Protein AF-A0A1Q9PU06-F1 (afdb_monomer_lite)

Radius of gyration: 17.42 Å; chains: 1; bounding box: 31×44×48 Å

pLDDT: mean 71.35, std 16.8, range [40.81, 91.44]

Foldseek 3Di:
DDDDDDPPPDDDPPPDDDDQWDQDPNFIFGADPNDTDAAWDQDPNDIWHHHPVRTTDDDDD

Secondary structure (DSSP, 8-state):
------------GGGSS---EEEETTEEEEEETTEEP-EEEEETTEEEEE-TTSBEE----

Structure (mmCIF, N/CA/C/O backbone):
data_AF-A0A1Q9PU06-F1
#
_entry.id   AF-A0A1Q9PU06-F1
#
loop_
_atom_site.group_PDB
_atom_site.id
_atom_site.type_symbol
_atom_site.label_atom_id
_atom_site.label_alt_id
_atom_site.label_comp_id
_atom_site.label_asym_id
_atom_site.label_entity_id
_atom_site.label_seq_id
_atom_site.pdbx_PDB_ins_code
_atom_site.Cartn_x
_atom_site.Cartn_y
_atom_site.Cartn_z
_atom_site.occupancy
_atom_site.B_iso_or_equiv
_atom_site.auth_seq_id
_atom_site.auth_comp_id
_atom_site.auth_asym_id
_atom_site.auth_atom_id
_atom_site.pdbx_PDB_model_num
ATOM 1 N N . MET A 1 1 ? 12.914 33.678 -37.570 1.00 43.22 1 MET A N 1
ATOM 2 C CA . MET A 1 1 ? 13.393 32.368 -38.057 1.00 43.22 1 MET A CA 1
ATOM 3 C C . MET A 1 1 ? 13.600 31.472 -36.836 1.00 43.22 1 MET A C 1
ATOM 5 O O . MET A 1 1 ? 14.245 31.919 -35.900 1.00 43.22 1 MET A O 1
ATOM 9 N N . ALA A 1 2 ? 12.938 30.314 -36.816 1.00 40.81 2 ALA A N 1
ATOM 10 C CA . ALA A 1 2 ? 12.836 29.301 -35.748 1.00 40.81 2 ALA A CA 1
ATOM 11 C C . ALA A 1 2 ? 14.200 28.697 -35.322 1.00 40.81 2 ALA A C 1
ATOM 13 O O . ALA A 1 2 ? 15.158 28.838 -36.069 1.00 40.81 2 ALA A O 1
ATOM 14 N N . ALA A 1 3 ? 14.409 27.974 -34.217 1.00 43.69 3 ALA A N 1
ATOM 15 C CA . ALA A 1 3 ? 13.625 27.540 -33.057 1.00 43.69 3 ALA A CA 1
ATOM 16 C C . ALA A 1 3 ? 14.635 27.143 -31.955 1.00 43.69 3 ALA A C 1
ATOM 18 O O . ALA A 1 3 ? 15.695 26.601 -32.262 1.00 43.69 3 ALA A O 1
ATOM 19 N N . PHE A 1 4 ? 14.302 27.357 -30.679 1.00 42.38 4 PHE A N 1
ATOM 20 C CA . PHE A 1 4 ? 15.022 26.738 -29.563 1.00 42.38 4 PHE A CA 1
ATOM 21 C C . PHE A 1 4 ? 14.388 25.373 -29.273 1.00 42.38 4 PHE A C 1
ATOM 23 O O . PHE A 1 4 ? 13.225 25.297 -28.877 1.00 42.38 4 PHE A O 1
ATOM 30 N N . PHE A 1 5 ? 15.136 24.291 -29.482 1.00 47.16 5 PHE A N 1
ATOM 31 C CA . PHE A 1 5 ? 14.716 22.949 -29.089 1.00 47.16 5 PHE A CA 1
ATOM 32 C C . PHE A 1 5 ? 14.853 22.808 -27.573 1.00 47.16 5 PHE A C 1
ATOM 34 O O . PHE A 1 5 ? 15.940 22.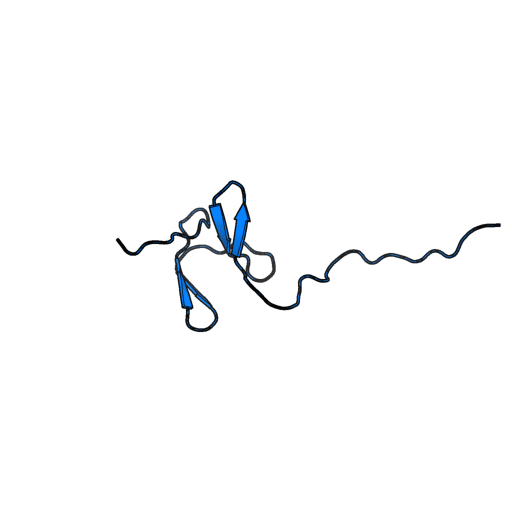567 -27.057 1.00 47.16 5 PHE A O 1
ATOM 41 N N . ILE A 1 6 ? 13.746 22.959 -26.850 1.00 53.78 6 ILE A N 1
ATOM 42 C CA . ILE A 1 6 ? 13.662 22.481 -25.471 1.00 53.78 6 ILE A CA 1
ATOM 43 C C . ILE A 1 6 ? 13.276 21.007 -25.560 1.00 53.78 6 ILE A C 1
ATOM 45 O O . ILE A 1 6 ? 12.137 20.670 -25.884 1.00 53.78 6 ILE A O 1
ATOM 49 N N . THR A 1 7 ? 14.226 20.113 -25.304 1.00 51.38 7 THR A N 1
ATOM 50 C CA . THR A 1 7 ? 13.940 18.696 -25.077 1.00 51.38 7 THR A CA 1
ATOM 51 C C . THR A 1 7 ? 13.122 18.584 -23.792 1.00 51.38 7 THR A C 1
ATOM 53 O O . THR A 1 7 ? 13.650 18.660 -22.684 1.00 51.38 7 THR A O 1
ATOM 56 N N . PHE A 1 8 ? 11.805 18.435 -23.926 1.00 53.56 8 PHE A N 1
ATOM 57 C CA . PHE A 1 8 ? 10.950 18.046 -22.812 1.00 53.56 8 PHE A CA 1
ATOM 58 C C . PHE A 1 8 ? 11.277 16.594 -22.446 1.00 53.56 8 PHE A C 1
ATOM 60 O O . PHE A 1 8 ? 10.796 15.662 -23.090 1.00 53.56 8 PHE A O 1
ATOM 67 N N . TYR A 1 9 ? 12.082 16.387 -21.401 1.00 51.09 9 TYR A N 1
ATOM 68 C CA . TYR A 1 9 ? 12.106 15.103 -20.705 1.00 51.09 9 TYR A CA 1
ATOM 69 C C . TYR A 1 9 ? 10.756 14.937 -20.005 1.00 51.09 9 TYR A C 1
ATOM 71 O O . TYR A 1 9 ? 10.485 15.517 -18.953 1.00 51.09 9 TYR A O 1
ATOM 79 N N . GLY A 1 10 ? 9.863 14.208 -20.666 1.00 58.22 10 GLY A N 1
ATOM 80 C CA . GLY A 1 10 ? 8.559 13.856 -20.139 1.00 58.22 10 GLY A CA 1
ATOM 81 C C . GLY A 1 10 ? 8.669 12.979 -18.892 1.00 58.22 10 GLY A C 1
ATOM 82 O O . GLY A 1 10 ? 9.397 11.991 -18.871 1.00 58.22 10 GLY A O 1
ATOM 83 N N . THR A 1 11 ? 7.828 13.315 -17.910 1.00 51.91 11 THR A N 1
ATOM 84 C CA . THR A 1 11 ? 7.501 12.567 -16.681 1.00 51.91 11 THR A CA 1
ATOM 85 C C . THR A 1 11 ? 8.642 12.541 -15.648 1.00 51.91 11 THR A C 1
ATOM 87 O O . THR A 1 11 ? 9.728 12.051 -15.890 1.00 51.91 11 THR A O 1
ATOM 90 N N . ASN A 1 12 ? 8.495 13.072 -14.438 1.00 50.19 12 ASN A N 1
ATOM 91 C CA . ASN A 1 12 ? 7.472 12.683 -13.482 1.00 50.19 12 ASN A CA 1
ATOM 92 C C . ASN A 1 12 ? 7.357 13.743 -12.373 1.00 50.19 12 ASN A C 1
ATOM 94 O O . ASN A 1 12 ? 8.130 13.746 -11.420 1.00 50.19 12 ASN A O 1
ATOM 98 N N . LYS A 1 13 ? 6.319 14.584 -12.420 1.00 42.78 13 LYS A N 1
ATOM 99 C CA . LYS A 1 13 ? 5.857 15.324 -11.228 1.00 42.78 13 LYS A CA 1
ATOM 100 C C . LYS A 1 13 ? 5.150 14.415 -10.201 1.00 42.78 13 LYS A C 1
ATOM 102 O O . LYS A 1 13 ? 4.670 14.904 -9.187 1.00 42.78 13 LYS A O 1
ATOM 107 N N . TYR A 1 14 ? 5.112 13.099 -10.432 1.00 46.47 14 TYR A N 1
ATOM 108 C CA . TYR A 1 14 ? 4.375 12.119 -9.627 1.00 46.47 14 TYR A CA 1
ATOM 109 C C . TYR A 1 14 ? 5.234 11.318 -8.640 1.00 46.47 14 TYR A C 1
ATOM 111 O O . TYR A 1 14 ? 4.791 10.285 -8.150 1.00 46.47 14 TYR A O 1
ATOM 119 N N . GLN A 1 15 ? 6.451 11.763 -8.318 1.00 49.06 15 GLN A N 1
ATOM 120 C CA . GLN A 1 15 ? 7.216 11.151 -7.220 1.00 49.06 15 GLN A CA 1
ATOM 121 C C . GLN A 1 15 ? 6.966 11.796 -5.855 1.00 49.06 15 GLN A C 1
ATOM 123 O O . GLN A 1 15 ? 7.579 11.392 -4.872 1.00 49.06 15 GLN A O 1
ATOM 128 N N . ILE A 1 16 ? 6.061 12.773 -5.747 1.00 50.66 16 ILE A N 1
ATOM 129 C CA . ILE A 1 16 ? 5.867 13.483 -4.484 1.00 50.66 16 ILE A CA 1
ATOM 130 C C . ILE A 1 16 ? 4.421 13.320 -4.012 1.00 50.66 16 ILE A C 1
ATOM 132 O O . ILE A 1 16 ? 3.540 14.093 -4.371 1.00 50.66 16 ILE A O 1
ATOM 136 N N . LYS A 1 17 ? 4.268 12.338 -3.107 1.00 49.84 17 LYS A N 1
ATOM 137 C CA . LYS A 1 17 ? 3.456 12.445 -1.881 1.00 49.84 17 LYS A CA 1
ATOM 138 C C . LYS A 1 17 ? 1.974 12.035 -1.970 1.00 49.84 17 LYS A C 1
ATOM 140 O O . LYS A 1 17 ? 1.113 12.867 -1.743 1.00 49.84 17 LYS A O 1
ATOM 145 N N . TYR A 1 18 ? 1.756 10.721 -2.141 1.00 43.44 18 TYR A N 1
ATOM 146 C CA . TYR A 1 18 ? 0.590 9.898 -1.725 1.00 43.44 18 TYR A CA 1
ATOM 147 C C . TYR A 1 18 ? -0.818 10.290 -2.256 1.00 43.44 18 TYR A C 1
ATOM 149 O O . TYR A 1 18 ? -1.095 11.464 -2.464 1.00 43.44 18 TYR A O 1
ATOM 157 N N . PRO A 1 19 ? -1.760 9.336 -2.439 1.00 59.84 19 PRO A N 1
ATOM 158 C CA . PRO A 1 19 ? -1.747 7.943 -2.006 1.00 59.84 19 PRO A CA 1
ATOM 159 C C . PRO A 1 19 ? -1.388 6.969 -3.124 1.00 59.84 19 PRO A C 1
ATOM 161 O O . PRO A 1 19 ? -1.644 7.181 -4.302 1.00 59.84 19 PRO A O 1
ATOM 164 N N . ILE A 1 20 ? -0.828 5.842 -2.702 1.00 70.88 20 ILE A N 1
ATOM 165 C CA . ILE A 1 20 ? -0.389 4.725 -3.539 1.00 70.88 20 ILE A CA 1
ATOM 166 C C . ILE A 1 20 ? -1.593 4.028 -4.217 1.00 70.88 20 ILE A C 1
ATOM 168 O O . ILE A 1 20 ? -1.429 3.110 -5.010 1.00 70.88 20 ILE A O 1
ATOM 172 N N . LEU A 1 21 ? -2.814 4.486 -3.931 1.00 74.56 21 LEU A N 1
ATOM 173 C CA . LEU A 1 21 ? -4.070 3.965 -4.438 1.00 74.56 21 LEU A CA 1
ATOM 174 C C . LEU A 1 21 ? -4.546 4.751 -5.663 1.00 74.56 21 LEU A C 1
ATOM 176 O O . LEU A 1 21 ? -4.717 5.967 -5.616 1.00 74.56 21 LEU A O 1
ATOM 180 N N . LYS A 1 22 ? -4.820 4.030 -6.744 1.00 82.12 22 LYS A N 1
ATOM 181 C CA . LYS A 1 22 ? -5.339 4.535 -8.011 1.00 82.12 22 LYS A CA 1
ATOM 182 C C . LYS A 1 22 ? -6.728 3.956 -8.260 1.00 82.12 22 LYS A C 1
ATOM 184 O O . LYS A 1 22 ? -6.900 2.742 -8.200 1.00 82.12 22 LYS A O 1
ATOM 189 N N . LEU A 1 23 ? -7.707 4.810 -8.548 1.00 81.88 23 LEU A N 1
ATOM 190 C CA . LEU A 1 23 ? -9.043 4.380 -8.957 1.00 81.88 23 LEU A CA 1
ATOM 191 C C . LEU A 1 23 ? -9.040 4.095 -10.466 1.00 81.88 23 LEU A C 1
ATOM 193 O O . LEU A 1 23 ? -8.830 5.000 -11.269 1.00 81.88 23 LEU A O 1
ATOM 197 N N . GLU A 1 24 ? -9.283 2.847 -10.853 1.00 81.56 24 GLU A N 1
ATOM 198 C CA . GLU A 1 24 ? -9.455 2.428 -12.245 1.00 81.56 24 GLU A CA 1
ATOM 199 C C . GLU A 1 24 ? -10.768 1.651 -12.368 1.00 81.56 24 GLU A C 1
ATOM 201 O O . GLU A 1 24 ? -10.998 0.683 -11.648 1.00 81.56 24 GLU A O 1
ATOM 206 N N . ASN A 1 25 ? -11.652 2.072 -13.278 1.00 84.69 25 ASN A N 1
ATOM 207 C CA . ASN A 1 25 ? -12.918 1.384 -13.561 1.00 84.69 25 ASN A CA 1
ATOM 208 C C . ASN A 1 25 ? -13.795 1.115 -12.311 1.00 84.69 25 ASN A C 1
ATOM 210 O O . ASN A 1 25 ? -14.361 0.034 -12.154 1.00 84.69 25 ASN A O 1
ATOM 214 N N . GLY A 1 26 ? 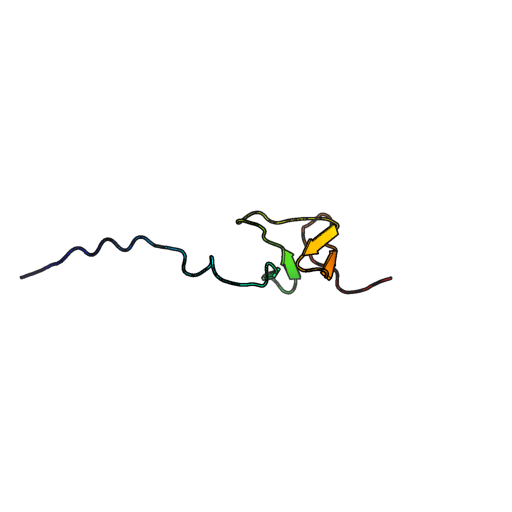-13.848 2.077 -11.381 1.00 84.25 26 GLY A N 1
ATOM 215 C CA . GLY A 1 26 ? -14.594 1.954 -10.120 1.00 84.25 26 GLY A CA 1
ATOM 216 C C . GLY A 1 26 ? -13.924 1.079 -9.053 1.00 84.25 26 GLY A C 1
ATOM 217 O O . GLY A 1 26 ? -14.521 0.823 -8.012 1.00 84.25 26 GLY A O 1
ATOM 218 N N . LYS A 1 27 ? -12.690 0.623 -9.288 1.00 86.12 27 LYS A N 1
ATOM 219 C CA . LYS A 1 27 ? -11.920 -0.233 -8.380 1.00 86.12 27 LYS A CA 1
ATOM 220 C C . LYS A 1 27 ? -10.634 0.459 -7.947 1.00 86.12 27 LYS A C 1
ATOM 222 O O . LYS A 1 27 ? -9.981 1.128 -8.742 1.00 86.12 27 LYS A O 1
ATOM 227 N N . TRP A 1 28 ? -10.266 0.302 -6.683 1.00 85.56 28 TRP A N 1
ATOM 228 C CA . TRP A 1 28 ? -9.052 0.892 -6.121 1.00 85.56 28 TRP A CA 1
ATOM 229 C C . TRP A 1 28 ? -7.876 -0.077 -6.255 1.00 85.56 28 TRP A C 1
ATOM 231 O O . TRP A 1 28 ? -8.023 -1.247 -5.935 1.00 85.56 28 TRP A O 1
ATOM 241 N N . TYR A 1 29 ? -6.714 0.396 -6.699 1.00 85.50 29 TYR A N 1
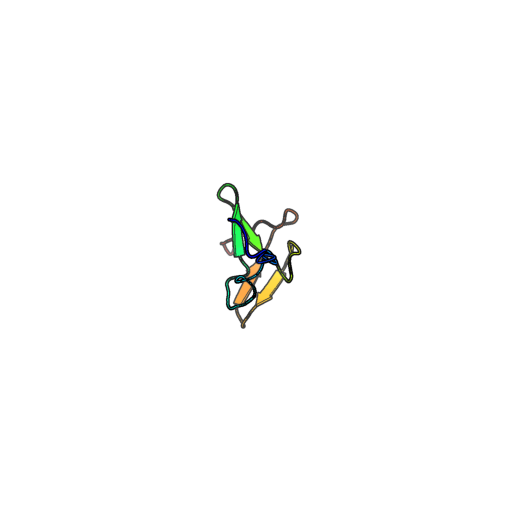ATOM 242 C CA . TYR A 1 29 ? -5.513 -0.414 -6.934 1.00 85.50 29 TYR A CA 1
ATOM 243 C C . TYR A 1 29 ? -4.292 0.214 -6.281 1.00 85.50 29 TYR A C 1
ATOM 245 O O . TYR A 1 29 ? -4.086 1.412 -6.421 1.00 85.50 29 TYR A O 1
ATOM 253 N N . PHE A 1 30 ? -3.437 -0.574 -5.634 1.00 84.31 30 PHE A N 1
ATOM 254 C CA . PHE A 1 30 ? -2.230 -0.056 -4.984 1.00 84.31 30 PHE A CA 1
ATOM 255 C C . PHE A 1 30 ? -0.995 -0.197 -5.889 1.00 84.31 30 PHE A C 1
ATOM 257 O O . PHE A 1 30 ? -0.692 -1.297 -6.341 1.00 84.31 30 PHE A O 1
ATOM 264 N N . TYR A 1 31 ? -0.261 0.889 -6.142 1.00 82.25 31 TYR A N 1
ATOM 265 C CA . TYR A 1 31 ? 0.894 0.965 -7.047 1.00 82.25 31 TYR A CA 1
ATOM 266 C C . TYR A 1 31 ? 2.178 1.413 -6.347 1.00 82.25 31 TYR A C 1
ATOM 268 O O . TYR A 1 31 ? 2.486 2.600 -6.278 1.00 82.25 31 TYR A O 1
ATOM 276 N N . LYS A 1 32 ? 3.003 0.470 -5.896 1.00 77.06 32 LYS A N 1
ATOM 277 C CA . LYS A 1 32 ? 4.290 0.789 -5.264 1.00 77.06 32 LYS A CA 1
ATOM 278 C C . LYS A 1 32 ? 5.397 0.833 -6.317 1.00 77.06 32 LYS A C 1
ATOM 280 O O . LYS A 1 32 ? 5.666 -0.175 -6.961 1.00 77.06 32 LYS A O 1
ATOM 285 N N . GLY A 1 33 ? 6.021 1.996 -6.520 1.00 73.88 33 GLY A N 1
ATOM 286 C CA . GLY A 1 33 ? 7.127 2.146 -7.481 1.00 73.88 33 GLY A CA 1
ATOM 287 C C . GLY A 1 33 ? 6.748 1.820 -8.933 1.00 73.88 33 GLY A C 1
ATOM 288 O O . GLY A 1 33 ? 7.579 1.329 -9.685 1.00 73.88 33 GLY A O 1
ATOM 289 N N . GLY A 1 34 ? 5.482 2.033 -9.311 1.00 75.75 34 GLY A N 1
ATOM 290 C CA . GLY A 1 34 ? 4.950 1.680 -10.634 1.00 75.75 34 GLY A CA 1
ATOM 291 C C . GLY A 1 34 ? 4.428 0.244 -10.759 1.00 75.75 34 GLY A C 1
ATOM 292 O O . GLY A 1 34 ? 3.833 -0.092 -11.779 1.00 75.75 34 GLY A O 1
ATOM 293 N N . VAL A 1 35 ? 4.572 -0.589 -9.724 1.00 79.56 35 VAL A N 1
ATOM 294 C CA . VAL A 1 35 ? 4.118 -1.987 -9.730 1.00 79.56 35 VAL A CA 1
ATOM 295 C C . VAL A 1 35 ? 2.823 -2.138 -8.937 1.00 79.56 35 VAL A C 1
ATOM 297 O O . VAL A 1 35 ? 2.756 -1.757 -7.764 1.00 79.56 35 VAL A O 1
ATOM 300 N N . ARG A 1 36 ? 1.806 -2.750 -9.555 1.00 84.44 36 ARG A N 1
ATOM 301 C CA . ARG A 1 36 ? 0.541 -3.091 -8.890 1.00 84.44 36 ARG A CA 1
ATOM 302 C C . ARG A 1 36 ? 0.788 -4.149 -7.811 1.00 84.44 36 ARG A C 1
ATOM 304 O O . ARG A 1 36 ? 1.362 -5.196 -8.090 1.00 84.44 36 ARG A O 1
ATOM 311 N N . GLN A 1 37 ? 0.362 -3.866 -6.590 1.00 86.94 37 GLN A N 1
ATOM 312 C CA . GLN A 1 37 ? 0.517 -4.748 -5.439 1.00 86.94 37 GLN A CA 1
ATOM 313 C C . GLN A 1 37 ? -0.770 -5.540 -5.171 1.00 86.94 37 GLN A C 1
ATOM 315 O O . GLN A 1 37 ? -1.864 -5.121 -5.549 1.00 86.94 37 GLN A O 1
ATOM 320 N N . THR A 1 38 ? -0.626 -6.685 -4.505 1.00 91.44 38 THR A N 1
ATOM 321 C CA . THR A 1 38 ? -1.721 -7.587 -4.111 1.00 91.44 38 THR A CA 1
ATOM 322 C C . THR A 1 38 ? -1.519 -8.038 -2.662 1.00 91.44 38 THR A C 1
ATOM 324 O O . THR A 1 38 ? -0.408 -7.949 -2.138 1.00 91.44 38 THR A O 1
ATOM 327 N N . GLY A 1 39 ? -2.576 -8.518 -2.005 1.00 89.12 39 GLY A N 1
ATOM 328 C CA . GLY A 1 39 ? -2.515 -8.997 -0.625 1.00 89.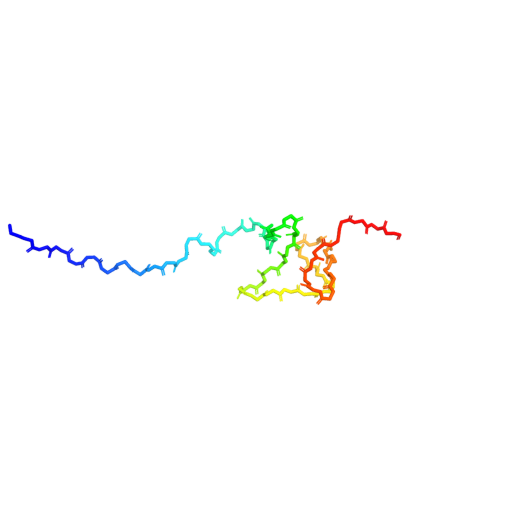12 39 GLY A CA 1
ATOM 329 C C . GLY A 1 39 ? -2.506 -7.881 0.421 1.00 89.12 39 GLY A C 1
ATOM 330 O O . GLY A 1 39 ? -3.039 -6.793 0.207 1.00 89.12 39 GLY A O 1
ATOM 331 N N . TRP A 1 40 ? -1.937 -8.177 1.589 1.00 86.69 40 TRP A N 1
ATOM 332 C CA . TRP A 1 40 ? -1.875 -7.24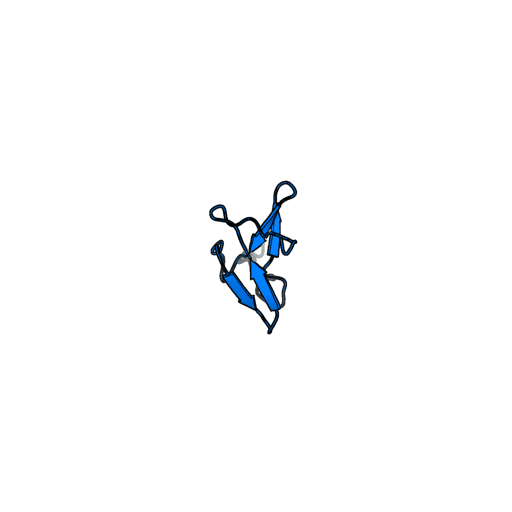8 2.714 1.00 86.69 40 TRP A CA 1
ATOM 333 C C . TRP A 1 40 ? -0.748 -6.238 2.550 1.00 86.69 40 TRP A C 1
ATOM 335 O O . TRP A 1 40 ? 0.411 -6.602 2.361 1.00 86.69 40 TRP A O 1
ATOM 345 N N . ILE A 1 41 ? -1.088 -4.963 2.690 1.00 85.62 41 ILE A N 1
ATOM 346 C CA . ILE A 1 41 ? -0.142 -3.862 2.604 1.00 85.62 41 ILE A CA 1
ATOM 347 C C . ILE A 1 41 ? -0.250 -3.002 3.844 1.00 85.62 41 ILE A C 1
ATOM 349 O O . ILE A 1 41 ? -1.307 -2.455 4.145 1.00 85.62 41 ILE A O 1
ATOM 353 N N . LEU A 1 42 ? 0.879 -2.852 4.525 1.00 83.31 42 LEU A N 1
ATOM 354 C CA . LEU A 1 42 ? 1.059 -1.883 5.589 1.00 83.31 42 LEU A CA 1
ATOM 355 C C . LEU A 1 42 ? 1.741 -0.646 5.004 1.00 83.31 42 LEU A C 1
ATOM 357 O O . LEU A 1 42 ? 2.904 -0.707 4.603 1.00 83.31 42 LEU A O 1
ATOM 361 N N . ASP A 1 43 ? 1.020 0.468 4.956 1.00 81.38 43 ASP A N 1
ATOM 362 C CA . ASP A 1 43 ? 1.552 1.759 4.525 1.00 81.38 43 ASP A CA 1
ATOM 363 C C . ASP A 1 43 ? 1.211 2.833 5.556 1.00 81.38 43 ASP A C 1
ATOM 365 O O . ASP A 1 43 ? 0.055 2.982 5.951 1.00 81.38 43 ASP A O 1
ATOM 369 N N . SER A 1 44 ? 2.232 3.547 6.039 1.00 80.19 44 SER A N 1
ATOM 370 C CA . SER A 1 44 ? 2.099 4.592 7.066 1.00 80.19 44 SER A CA 1
ATOM 371 C C . SER A 1 44 ? 1.177 4.204 8.237 1.00 80.19 44 SER A C 1
ATOM 373 O O . SER A 1 44 ? 0.308 4.975 8.641 1.00 80.19 44 SER A O 1
ATOM 375 N N . ASN A 1 45 ? 1.372 2.998 8.783 1.00 82.69 45 ASN A N 1
ATOM 376 C CA . ASN A 1 45 ? 0.607 2.449 9.910 1.00 82.69 45 ASN A CA 1
ATOM 377 C C . ASN A 1 45 ? -0.884 2.166 9.620 1.00 82.69 45 ASN A C 1
ATOM 379 O O . ASN A 1 45 ? -1.679 1.994 10.542 1.00 82.69 45 ASN A O 1
ATOM 383 N N . LYS A 1 46 ? -1.271 2.113 8.342 1.00 82.69 46 LYS A N 1
ATOM 384 C CA . LYS A 1 46 ? -2.599 1.702 7.884 1.00 82.69 46 LYS A CA 1
ATOM 385 C C . LYS A 1 46 ? -2.490 0.416 7.083 1.00 82.69 46 LYS A C 1
ATOM 387 O O . LYS A 1 46 ? -1.597 0.269 6.248 1.00 82.69 46 LYS A O 1
ATOM 392 N N . TRP A 1 47 ? -3.419 -0.494 7.337 1.00 82.69 47 TRP A N 1
ATOM 393 C CA . TRP A 1 47 ? -3.539 -1.727 6.576 1.00 82.69 47 TRP A CA 1
ATOM 394 C C . TRP A 1 47 ? -4.513 -1.550 5.421 1.00 82.69 47 TRP A C 1
ATOM 396 O O . TRP A 1 47 ? -5.626 -1.054 5.594 1.00 82.69 47 TRP A O 1
ATOM 406 N N . TYR A 1 48 ? -4.083 -2.000 4.253 1.00 84.75 48 TYR A N 1
ATOM 407 C CA . TYR A 1 48 ? -4.876 -2.090 3.042 1.00 84.75 48 TYR A CA 1
ATOM 408 C C . TYR A 1 48 ? -4.836 -3.541 2.579 1.00 84.75 48 TYR A C 1
ATOM 410 O O . TYR A 1 48 ? -3.758 -4.119 2.446 1.00 84.75 48 TYR A O 1
ATOM 418 N N . PHE A 1 49 ? -5.999 -4.137 2.341 1.00 85.88 49 PHE A N 1
ATOM 419 C CA . PHE A 1 49 ? -6.082 -5.473 1.767 1.00 85.88 49 PHE A CA 1
ATOM 420 C C . PHE A 1 49 ? -6.458 -5.364 0.295 1.00 85.88 49 PHE A C 1
ATOM 422 O O . PHE A 1 49 ? -7.470 -4.751 -0.045 1.00 85.88 49 PHE A O 1
ATOM 429 N N . LEU A 1 50 ? -5.643 -5.951 -0.576 1.00 88.44 50 LEU A N 1
ATOM 430 C CA . LEU A 1 50 ? -5.928 -6.085 -1.998 1.00 88.44 50 LEU A CA 1
ATOM 431 C C . LEU A 1 50 ? -6.187 -7.546 -2.338 1.00 88.44 50 LEU A C 1
ATOM 433 O O . LEU A 1 50 ? -5.466 -8.439 -1.892 1.00 88.44 50 LEU A O 1
ATOM 437 N N . ASP A 1 51 ? -7.205 -7.782 -3.158 1.00 87.50 51 ASP A N 1
ATOM 438 C CA . ASP A 1 51 ? -7.516 -9.114 -3.658 1.00 87.50 51 ASP A CA 1
ATOM 439 C C . ASP A 1 51 ? -6.400 -9.650 -4.582 1.00 87.50 51 ASP A C 1
ATOM 441 O O . ASP A 1 51 ? -5.417 -8.970 -4.904 1.00 87.50 51 ASP A O 1
ATOM 445 N N . LYS A 1 52 ? -6.567 -10.888 -5.059 1.00 87.00 52 LYS A N 1
ATOM 446 C CA . LYS A 1 52 ? -5.631 -11.517 -6.009 1.00 87.00 52 LYS A CA 1
ATOM 447 C C . LYS A 1 52 ? -5.494 -10.745 -7.331 1.00 87.00 52 LYS A C 1
ATOM 449 O O . LYS A 1 52 ? -4.507 -10.927 -8.035 1.00 87.00 52 LYS A O 1
ATOM 454 N N . ASN A 1 53 ? -6.460 -9.891 -7.664 1.00 85.44 53 ASN A N 1
ATOM 455 C CA . ASN A 1 53 ? -6.473 -9.055 -8.863 1.00 85.44 53 ASN A CA 1
ATOM 456 C C . ASN A 1 53 ? -5.879 -7.652 -8.613 1.00 85.44 53 ASN A C 1
ATOM 458 O O . ASN A 1 53 ? -5.786 -6.843 -9.543 1.00 85.44 53 ASN A O 1
ATOM 462 N N . GLY A 1 54 ? -5.476 -7.352 -7.373 1.00 86.31 54 GLY A N 1
ATOM 463 C CA . GLY A 1 54 ? -4.945 -6.060 -6.947 1.00 86.31 54 GLY A CA 1
ATOM 464 C C . GLY A 1 54 ? -6.015 -5.015 -6.651 1.00 86.31 54 GLY A C 1
ATOM 465 O O . GLY A 1 54 ? -5.695 -3.834 -6.625 1.00 86.31 54 GLY A O 1
ATOM 466 N N . VAL A 1 55 ? -7.268 -5.424 -6.455 1.00 88.88 55 VAL A N 1
ATOM 467 C CA . VAL A 1 55 ? -8.395 -4.562 -6.093 1.00 88.88 55 VAL A CA 1
ATOM 468 C C . VAL A 1 55 ? -8.470 -4.446 -4.578 1.00 88.88 55 VAL A C 1
ATOM 470 O O . VAL A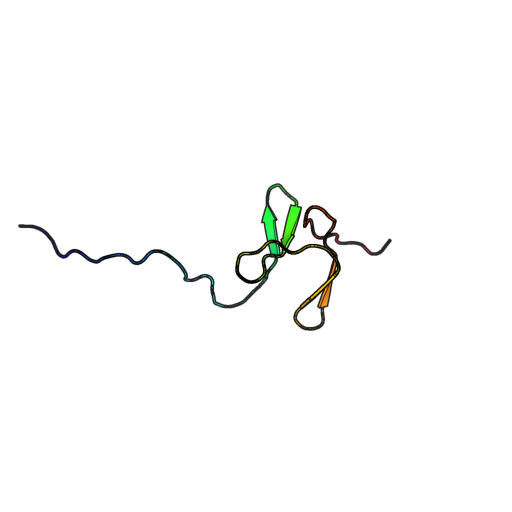 1 55 ? -8.707 -5.433 -3.880 1.00 88.88 55 VAL A O 1
ATOM 473 N N . MET A 1 56 ? -8.300 -3.233 -4.069 1.00 87.81 56 MET A N 1
ATOM 474 C CA . MET A 1 56 ? -8.437 -2.910 -2.659 1.00 87.81 56 MET A CA 1
ATOM 475 C C . MET A 1 56 ? -9.866 -3.185 -2.196 1.00 87.81 56 MET A C 1
ATOM 477 O O . MET A 1 56 ? -10.835 -2.671 -2.757 1.00 87.81 56 MET A O 1
ATOM 481 N N . GLN A 1 57 ? -9.967 -3.990 -1.148 1.00 86.06 57 GLN A N 1
ATOM 482 C CA . GLN A 1 57 ? -11.205 -4.289 -0.454 1.00 86.06 57 GLN A CA 1
ATOM 483 C C . GLN A 1 57 ? -11.339 -3.334 0.731 1.00 86.06 57 GLN A C 1
ATOM 485 O O . GLN A 1 57 ? -10.437 -3.214 1.563 1.00 86.06 57 GLN A O 1
ATOM 490 N N . THR A 1 58 ? -12.471 -2.643 0.805 1.00 76.38 58 THR A N 1
ATOM 491 C CA . THR A 1 58 ? -12.851 -1.814 1.951 1.00 76.38 58 THR A CA 1
ATOM 492 C C . THR A 1 58 ? -13.982 -2.511 2.685 1.00 76.38 58 THR A C 1
ATOM 494 O O . THR A 1 58 ? -15.130 -2.447 2.256 1.00 76.38 58 THR A O 1
ATOM 497 N N . GLY A 1 59 ? -13.653 -3.204 3.767 1.00 63.84 59 GLY A N 1
ATOM 498 C CA . GLY A 1 59 ? -14.629 -3.931 4.566 1.00 63.84 59 GLY A CA 1
ATOM 499 C C . GLY A 1 59 ? -13.951 -5.061 5.315 1.00 63.84 59 GLY A C 1
ATOM 500 O O . GLY A 1 59 ? -13.312 -5.915 4.705 1.00 63.84 59 GLY A O 1
ATOM 501 N N . TRP A 1 60 ? -14.068 -5.033 6.637 1.00 58.19 60 TRP A N 1
ATOM 502 C CA . TRP A 1 60 ? -13.845 -6.215 7.454 1.00 58.19 60 TRP A CA 1
ATOM 503 C C . TRP A 1 60 ? -15.132 -7.029 7.344 1.00 58.19 60 TRP A C 1
ATOM 505 O O . TRP A 1 60 ? -16.196 -6.499 7.668 1.00 58.19 60 TRP A O 1
ATOM 515 N N . ILE A 1 61 ? -15.052 -8.244 6.802 1.00 49.41 61 ILE A N 1
ATOM 516 C CA . ILE A 1 61 ? -16.109 -9.230 7.036 1.00 49.41 61 ILE A CA 1
ATOM 517 C C . ILE A 1 61 ? -15.893 -9.856 8.409 1.00 49.41 61 ILE A C 1
ATOM 519 O O . ILE A 1 61 ? -14.706 -9.989 8.796 1.00 49.41 61 ILE A O 1
#

Sequence (61 aa):
MAAFFITFYGTNKYQIKYPILKLENGKWYFYKGGVRQTGWILDSNKWYFLDKNGVMQTGWI